Protein AF-A0A7V1QA98-F1 (afdb_monomer_lite)

pLDDT: mean 88.52, std 6.38, range [70.88, 96.62]

Sequence (73 aa):
CPRFPEGVGIAIKIEDGDERRARNLVVLEVLRQLGLLEGAALDKLSAYYSGEVKNHRGMVVGVVRPCFRLEGI

Structure (mmCIF, N/CA/C/O backbone):
data_AF-A0A7V1QA98-F1
#
_entry.id   AF-A0A7V1QA98-F1
#
loop_
_atom_site.group_PDB
_atom_site.id
_atom_site.type_symbol
_atom_site.label_atom_id
_atom_site.label_alt_id
_atom_site.label_comp_id
_atom_site.label_asym_id
_atom_site.label_entity_id
_atom_site.label_seq_id
_atom_site.pdbx_PDB_ins_code
_atom_site.Cartn_x
_atom_site.Cartn_y
_atom_site.Cartn_z
_atom_site.occupancy
_atom_site.B_iso_or_equiv
_atom_site.auth_seq_id
_atom_site.auth_comp_id
_atom_site.auth_asym_id
_atom_site.auth_atom_id
_atom_site.pdbx_PDB_model_num
ATOM 1 N N . CYS A 1 1 ? -12.722 8.710 8.643 1.00 76.75 1 CYS A N 1
ATOM 2 C CA . CYS A 1 1 ? -13.110 7.378 8.132 1.00 76.75 1 CYS A CA 1
ATOM 3 C C . CYS A 1 1 ? -13.903 6.673 9.231 1.00 76.75 1 CYS A C 1
ATOM 5 O O . CYS A 1 1 ? -13.331 6.508 10.300 1.00 76.75 1 CYS A O 1
ATOM 7 N N . PRO A 1 2 ? -15.178 6.289 9.029 1.00 85.56 2 PRO A N 1
ATOM 8 C CA . PRO A 1 2 ? -15.976 5.624 10.069 1.00 85.56 2 PRO A CA 1
ATOM 9 C C . PRO A 1 2 ? -15.386 4.289 10.550 1.00 85.56 2 PRO A C 1
ATOM 11 O O . PRO A 1 2 ? -15.556 3.934 11.709 1.00 85.56 2 PRO A O 1
ATOM 14 N N . ARG A 1 3 ? -14.650 3.580 9.680 1.00 87.62 3 ARG A N 1
ATOM 15 C CA . ARG A 1 3 ? -13.965 2.319 10.012 1.00 87.62 3 ARG A CA 1
ATOM 16 C C . ARG A 1 3 ? -12.805 2.504 11.002 1.00 87.62 3 ARG A C 1
ATOM 18 O O . ARG A 1 3 ? -12.526 1.596 11.771 1.00 87.62 3 ARG A O 1
ATOM 25 N N . PHE A 1 4 ? -12.146 3.666 10.989 1.00 92.06 4 PHE A N 1
ATOM 26 C CA . PHE A 1 4 ? -10.980 3.976 11.827 1.00 92.06 4 PHE A CA 1
ATOM 27 C C . PHE A 1 4 ? -11.130 5.383 12.432 1.00 92.06 4 PHE A C 1
ATOM 29 O O . PHE A 1 4 ? -10.562 6.341 11.895 1.00 92.06 4 PHE A O 1
ATOM 36 N N . PRO A 1 5 ? -11.932 5.543 13.502 1.00 93.31 5 PRO A N 1
ATOM 37 C CA . PRO A 1 5 ? -12.231 6.853 14.090 1.00 93.31 5 PRO A CA 1
ATOM 38 C C . PRO A 1 5 ? -11.004 7.522 14.726 1.00 93.31 5 PRO A C 1
ATOM 40 O O . PRO A 1 5 ? -10.875 8.739 14.652 1.00 93.31 5 PRO A O 1
ATOM 43 N N . GLU A 1 6 ? -10.078 6.729 15.269 1.00 95.56 6 GLU A N 1
ATOM 44 C CA . GLU A 1 6 ? -8.807 7.190 15.854 1.00 95.56 6 GLU A CA 1
ATOM 45 C C . GLU A 1 6 ? -7.634 7.123 14.857 1.00 95.56 6 GLU A C 1
ATOM 47 O O . GLU A 1 6 ? -6.485 7.395 15.197 1.00 95.56 6 GLU A O 1
ATOM 52 N N . GLY A 1 7 ? -7.920 6.783 13.596 1.00 92.06 7 GLY A N 1
ATOM 53 C CA . GLY A 1 7 ? -6.910 6.514 12.577 1.00 92.06 7 GLY A CA 1
ATOM 54 C C . GLY A 1 7 ? -6.408 5.069 12.588 1.00 92.06 7 GLY A C 1
ATOM 55 O O . GLY A 1 7 ? -6.818 4.239 13.397 1.00 92.06 7 GLY A O 1
ATOM 56 N N . VAL A 1 8 ? -5.548 4.751 11.620 1.00 92.00 8 VAL A N 1
ATOM 57 C CA . VAL A 1 8 ? -4.930 3.429 11.469 1.00 92.00 8 VAL A CA 1
ATOM 58 C C . VAL A 1 8 ? -3.446 3.599 11.164 1.00 92.00 8 VAL A C 1
ATOM 60 O O . VAL A 1 8 ? -3.070 4.377 10.287 1.00 92.00 8 VAL A O 1
ATOM 63 N N . GLY A 1 9 ? -2.603 2.883 11.906 1.00 94.12 9 GLY A N 1
ATOM 64 C CA . GLY A 1 9 ? -1.171 2.781 11.643 1.00 94.12 9 GLY A CA 1
ATOM 65 C C . GLY A 1 9 ? -0.871 1.522 10.836 1.00 94.12 9 GLY A C 1
ATOM 66 O O . GLY A 1 9 ? -1.347 0.444 11.181 1.00 94.12 9 GLY A O 1
ATOM 67 N N . ILE A 1 10 ? -0.081 1.649 9.771 1.00 94.25 10 ILE A N 1
ATOM 68 C CA . ILE A 1 10 ? 0.352 0.522 8.938 1.00 94.25 10 ILE A CA 1
ATOM 69 C C . ILE A 1 10 ? 1.880 0.494 8.945 1.00 94.25 10 ILE A C 1
ATOM 71 O O . ILE A 1 10 ? 2.521 1.459 8.530 1.00 94.25 10 ILE A O 1
ATOM 75 N N . ALA A 1 11 ? 2.458 -0.619 9.392 1.00 94.94 11 ALA A N 1
ATOM 76 C CA . ALA A 1 11 ? 3.886 -0.892 9.290 1.00 94.94 11 ALA A CA 1
ATOM 77 C C . ALA A 1 11 ? 4.116 -1.980 8.234 1.00 94.94 11 ALA A C 1
ATOM 79 O O . ALA A 1 11 ? 3.430 -2.999 8.232 1.00 94.94 11 ALA A O 1
ATOM 80 N N . ILE A 1 12 ? 5.072 -1.760 7.329 1.00 92.44 12 ILE A N 1
ATOM 81 C CA . ILE A 1 12 ? 5.396 -2.691 6.241 1.00 92.44 12 ILE A CA 1
ATOM 82 C C . ILE A 1 12 ? 6.887 -2.991 6.294 1.00 92.44 12 ILE A C 1
ATOM 84 O O . ILE A 1 12 ? 7.706 -2.071 6.335 1.00 92.44 12 ILE A O 1
ATOM 88 N N . LYS A 1 13 ? 7.229 -4.278 6.236 1.00 93.19 13 LYS A N 1
ATOM 89 C CA . LYS A 1 13 ? 8.597 -4.757 6.046 1.00 93.19 13 LYS A CA 1
ATOM 90 C C . LYS A 1 13 ? 8.700 -5.450 4.691 1.00 93.19 13 LYS A C 1
ATOM 92 O O . LYS A 1 13 ? 7.874 -6.299 4.370 1.00 93.19 13 LYS A O 1
ATOM 97 N N . ILE A 1 14 ? 9.710 -5.077 3.909 1.00 91.75 14 ILE A N 1
ATOM 98 C CA . ILE A 1 14 ? 10.094 -5.795 2.692 1.00 91.75 14 ILE A CA 1
ATOM 99 C C . ILE A 1 14 ? 11.399 -6.525 2.997 1.00 91.75 14 ILE A C 1
ATOM 101 O O . ILE A 1 14 ? 12.415 -5.879 3.241 1.00 91.75 14 ILE A O 1
ATOM 105 N N . GLU A 1 15 ? 11.350 -7.856 3.029 1.00 92.38 15 GLU A N 1
ATOM 106 C CA . GLU A 1 15 ? 12.481 -8.698 3.451 1.00 92.38 15 GLU A CA 1
ATOM 107 C C . GLU A 1 15 ? 13.684 -8.602 2.510 1.00 92.38 15 GLU A C 1
ATOM 109 O O . GLU A 1 15 ? 14.809 -8.440 2.967 1.00 92.38 15 GLU A O 1
ATOM 114 N N . ASP A 1 16 ? 13.437 -8.648 1.200 1.00 88.50 16 ASP A N 1
ATOM 115 C CA . ASP A 1 16 ? 14.473 -8.641 0.152 1.00 88.50 16 ASP A CA 1
ATOM 116 C C . ASP A 1 16 ? 15.023 -7.227 -0.141 1.00 88.50 16 ASP A C 1
ATOM 118 O O . ASP A 1 16 ? 15.822 -7.013 -1.049 1.00 88.50 16 ASP A O 1
ATOM 122 N N . GLY A 1 17 ? 14.566 -6.228 0.624 1.00 84.56 17 GLY A N 1
ATOM 123 C CA . GLY A 1 17 ? 14.750 -4.818 0.304 1.00 84.56 17 GLY A CA 1
ATOM 124 C C . GLY A 1 17 ? 13.858 -4.354 -0.852 1.00 84.56 17 GLY A C 1
ATOM 125 O O . GLY A 1 17 ? 13.245 -5.138 -1.575 1.00 84.56 17 GLY A O 1
ATOM 126 N N . ASP A 1 18 ? 13.733 -3.037 -1.007 1.00 82.00 18 ASP A N 1
ATOM 127 C CA . ASP A 1 18 ? 13.020 -2.460 -2.143 1.00 82.00 18 ASP A CA 1
ATOM 128 C C . ASP A 1 18 ? 13.597 -1.109 -2.540 1.00 82.00 18 ASP A C 1
ATOM 130 O O . ASP A 1 18 ? 13.730 -0.211 -1.709 1.00 82.00 18 ASP A O 1
ATOM 134 N N . GLU A 1 19 ? 13.855 -0.939 -3.834 1.00 70.88 19 GLU A N 1
ATOM 135 C CA . GLU A 1 19 ? 14.181 0.370 -4.392 1.00 70.88 19 GLU A CA 1
ATOM 136 C C . GLU A 1 19 ? 12.928 1.067 -4.935 1.00 70.88 19 GLU A C 1
ATOM 138 O O . GLU A 1 19 ? 12.719 2.247 -4.645 1.00 70.88 19 GLU A O 1
ATOM 143 N N . ARG A 1 20 ? 12.080 0.365 -5.710 1.00 73.31 20 ARG A N 1
ATOM 144 C CA . ARG A 1 20 ? 10.856 0.919 -6.348 1.00 73.31 20 ARG A CA 1
ATOM 145 C C . ARG A 1 20 ? 9.799 -0.120 -6.752 1.00 73.31 20 ARG A C 1
ATOM 147 O O . ARG A 1 20 ? 8.791 0.250 -7.354 1.00 73.31 20 ARG A O 1
ATOM 154 N N . ARG A 1 21 ? 10.037 -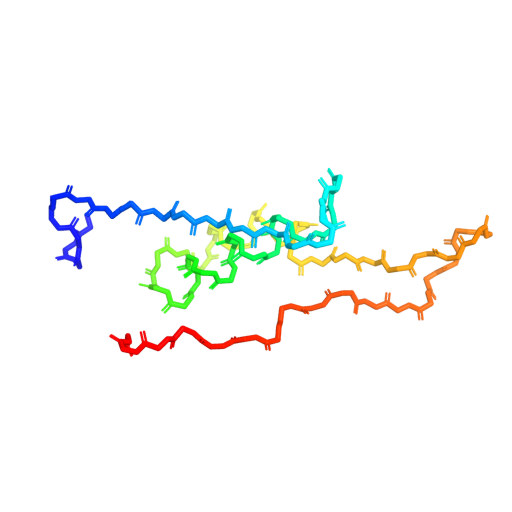1.409 -6.522 1.00 78.75 21 ARG A N 1
ATOM 155 C CA . ARG A 1 21 ? 9.308 -2.513 -7.158 1.00 78.75 21 ARG A CA 1
ATOM 156 C C . ARG A 1 21 ? 8.162 -3.037 -6.298 1.00 78.75 21 ARG A C 1
ATOM 158 O O . ARG A 1 21 ? 7.126 -3.378 -6.853 1.00 78.75 21 ARG A O 1
ATOM 165 N N . ALA A 1 22 ? 8.341 -3.107 -4.980 1.00 86.62 22 ALA A N 1
ATOM 166 C CA . ALA A 1 22 ? 7.408 -3.777 -4.072 1.00 86.62 22 ALA A CA 1
ATOM 167 C C . ALA A 1 22 ? 6.603 -2.802 -3.202 1.00 86.62 22 ALA A C 1
ATOM 169 O O . ALA A 1 22 ? 5.392 -2.967 -3.063 1.00 86.62 22 ALA A O 1
ATOM 170 N N . ARG A 1 23 ? 7.232 -1.760 -2.644 1.00 89.62 23 ARG A N 1
ATOM 171 C CA . ARG A 1 23 ? 6.643 -0.911 -1.596 1.00 89.62 23 ARG A CA 1
ATOM 172 C C . ARG A 1 23 ? 5.324 -0.282 -2.021 1.00 89.62 23 ARG A C 1
ATOM 174 O O . ARG A 1 23 ? 4.344 -0.378 -1.290 1.00 89.62 23 ARG A O 1
ATOM 181 N N . ASN A 1 24 ? 5.286 0.341 -3.199 1.00 89.69 24 ASN A N 1
ATOM 182 C CA . ASN A 1 24 ? 4.078 1.023 -3.667 1.00 89.69 24 ASN A CA 1
ATOM 183 C C . ASN A 1 24 ? 2.937 0.027 -3.910 1.00 89.69 24 ASN A C 1
ATOM 185 O O . ASN A 1 24 ? 1.816 0.275 -3.478 1.00 89.69 24 ASN A O 1
ATOM 189 N N . LEU A 1 25 ? 3.235 -1.121 -4.526 1.00 89.69 25 LEU A N 1
ATOM 190 C CA . LEU A 1 25 ? 2.247 -2.175 -4.762 1.00 89.69 25 LEU A CA 1
ATOM 191 C C . LEU A 1 25 ? 1.657 -2.702 -3.453 1.00 89.69 25 LEU A C 1
ATOM 193 O O . LEU A 1 25 ? 0.440 -2.829 -3.342 1.00 89.69 25 LEU A O 1
ATOM 197 N N . VAL A 1 26 ? 2.502 -2.969 -2.453 1.00 92.31 26 VAL A N 1
ATOM 198 C CA . VAL A 1 26 ? 2.051 -3.469 -1.147 1.00 92.31 26 VAL A CA 1
ATOM 199 C C . VAL A 1 26 ? 1.189 -2.427 -0.435 1.00 92.31 26 V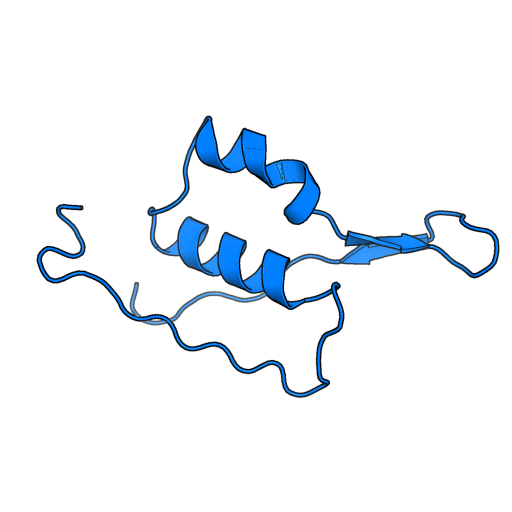AL A C 1
ATOM 201 O O . VAL A 1 26 ? 0.099 -2.763 0.014 1.00 92.31 26 VAL A O 1
ATOM 204 N N . VAL A 1 27 ? 1.620 -1.161 -0.379 1.00 92.81 27 VAL A N 1
ATOM 205 C CA . VAL A 1 27 ? 0.844 -0.081 0.260 1.00 92.81 27 VAL A CA 1
ATOM 206 C C . VAL A 1 27 ? -0.531 0.068 -0.390 1.00 92.81 27 VAL A C 1
ATOM 208 O O . VAL A 1 27 ? -1.540 0.115 0.313 1.00 92.81 27 VAL A O 1
ATOM 211 N N . LEU A 1 28 ? -0.590 0.129 -1.721 1.00 92.31 28 LEU A N 1
ATOM 212 C CA . LEU A 1 28 ? -1.852 0.335 -2.427 1.00 92.31 28 LEU A CA 1
ATOM 213 C C . LEU A 1 28 ? -2.787 -0.869 -2.274 1.00 92.31 28 LEU A C 1
ATOM 215 O O . LEU A 1 28 ? -3.983 -0.672 -2.077 1.00 92.31 28 LEU A O 1
ATOM 219 N N . GLU A 1 29 ? -2.259 -2.095 -2.294 1.00 93.62 29 GLU A N 1
ATOM 220 C CA . GLU A 1 29 ? -3.058 -3.299 -2.049 1.00 93.62 29 GLU A CA 1
ATOM 221 C C . GLU A 1 29 ? -3.594 -3.349 -0.614 1.00 93.62 29 GLU A C 1
ATOM 223 O O . GLU A 1 29 ? -4.771 -3.654 -0.431 1.00 93.62 29 GLU A O 1
ATOM 228 N N . VAL A 1 30 ? -2.792 -2.986 0.395 1.00 94.75 30 VAL A N 1
ATOM 229 C CA . VAL A 1 30 ? -3.259 -2.887 1.789 1.00 94.75 30 VAL A CA 1
ATOM 230 C C . VAL A 1 30 ? -4.412 -1.888 1.895 1.00 94.75 30 VAL A C 1
ATOM 232 O O . VAL A 1 30 ? -5.474 -2.223 2.418 1.00 94.75 30 VAL A O 1
ATOM 235 N N . LEU A 1 31 ? -4.247 -0.677 1.354 1.00 93.06 31 LEU A N 1
ATOM 236 C CA . LEU A 1 31 ? -5.289 0.353 1.404 1.00 93.06 31 LEU A CA 1
ATOM 237 C C . LEU A 1 31 ? -6.556 -0.070 0.650 1.00 93.06 31 LEU A C 1
ATOM 239 O O . LEU A 1 31 ? -7.663 0.185 1.127 1.00 93.06 31 LEU A O 1
ATOM 243 N N . ARG A 1 32 ? -6.403 -0.748 -0.493 1.00 92.12 32 ARG A N 1
ATOM 244 C CA . ARG A 1 32 ? -7.519 -1.294 -1.273 1.00 92.12 32 ARG A CA 1
ATOM 245 C C . ARG A 1 32 ? -8.269 -2.374 -0.490 1.00 92.12 32 ARG A C 1
ATOM 247 O O . ARG A 1 32 ? -9.492 -2.329 -0.430 1.00 92.12 32 ARG A O 1
ATOM 254 N N . GLN A 1 33 ? -7.567 -3.323 0.136 1.00 93.50 33 GLN A N 1
ATOM 255 C CA . GLN A 1 33 ? -8.196 -4.384 0.936 1.00 93.50 33 GLN A CA 1
ATOM 256 C C . GLN A 1 33 ? -8.881 -3.843 2.201 1.00 93.50 33 GLN A C 1
ATOM 258 O O . GLN A 1 33 ? -9.907 -4.376 2.612 1.00 93.50 33 GLN A O 1
ATOM 263 N N . LEU A 1 34 ? -8.374 -2.750 2.782 1.00 92.88 34 LEU A N 1
ATOM 264 C CA . LEU A 1 34 ? -9.012 -2.059 3.909 1.00 92.88 34 LEU A CA 1
ATOM 265 C C . LEU A 1 34 ? -10.228 -1.201 3.506 1.00 92.88 34 LEU A C 1
ATOM 267 O O . LEU A 1 34 ? -10.907 -0.672 4.391 1.00 92.88 34 LEU A O 1
ATOM 271 N N . GLY A 1 35 ? -10.516 -1.051 2.208 1.00 90.94 35 GLY A N 1
ATOM 272 C CA . GLY A 1 35 ? -11.573 -0.161 1.708 1.00 90.94 35 GLY A CA 1
ATOM 273 C C . GLY A 1 35 ? -11.245 1.325 1.902 1.00 90.94 35 GLY A C 1
ATOM 274 O O . GLY A 1 35 ? -12.135 2.160 2.031 1.00 90.94 35 GLY A O 1
ATOM 275 N N . LEU A 1 36 ? -9.956 1.666 2.005 1.00 90.75 36 LEU A N 1
ATOM 276 C CA . LEU A 1 36 ? -9.470 3.040 2.183 1.00 90.75 36 LEU A CA 1
ATOM 277 C C . LEU A 1 36 ? -9.053 3.696 0.864 1.00 90.75 36 LEU A C 1
ATOM 279 O O . LEU A 1 36 ? -8.821 4.904 0.829 1.00 90.75 36 LEU A O 1
ATOM 283 N N . LEU A 1 37 ? -8.947 2.907 -0.206 1.00 88.31 37 LEU A N 1
ATOM 284 C CA . LEU A 1 37 ? -8.591 3.365 -1.541 1.00 88.31 37 LEU A CA 1
ATOM 285 C C . LEU A 1 37 ? -9.540 2.750 -2.574 1.00 88.31 37 LEU A C 1
ATOM 287 O O . LEU A 1 37 ? -9.426 1.570 -2.902 1.00 88.31 37 LEU A O 1
ATOM 291 N N . GLU A 1 38 ? -10.460 3.565 -3.094 1.00 82.12 38 GLU A N 1
ATOM 292 C CA . GLU A 1 38 ? -11.507 3.142 -4.032 1.00 82.12 38 GLU A CA 1
ATOM 293 C C . GLU A 1 38 ? -11.735 4.173 -5.152 1.00 82.12 38 GLU A C 1
ATOM 295 O O . GLU A 1 38 ? -11.379 5.352 -5.035 1.00 82.12 38 GLU A O 1
ATOM 300 N N . GLY A 1 39 ? -12.342 3.714 -6.252 1.00 81.69 39 GLY A N 1
ATOM 301 C CA . GLY A 1 39 ? -12.794 4.542 -7.374 1.00 81.69 39 GLY A CA 1
ATOM 302 C C . GLY A 1 39 ? -11.711 5.458 -7.951 1.00 81.69 39 GLY A C 1
ATOM 303 O O . GLY A 1 39 ? -10.575 5.047 -8.180 1.00 81.69 39 GLY A O 1
ATOM 304 N N . ALA A 1 40 ? -12.053 6.736 -8.124 1.00 80.88 40 ALA A N 1
ATOM 305 C CA . ALA A 1 40 ? -11.191 7.728 -8.767 1.00 80.88 40 ALA A CA 1
ATOM 306 C C . ALA A 1 40 ? -9.832 7.945 -8.068 1.00 80.88 40 ALA A C 1
ATOM 308 O O . ALA A 1 40 ? -8.896 8.455 -8.686 1.00 80.88 40 ALA A O 1
ATOM 309 N N . ALA A 1 41 ? -9.703 7.601 -6.781 1.00 83.31 41 ALA A N 1
ATOM 310 C CA . ALA A 1 41 ? -8.423 7.672 -6.078 1.00 83.31 41 ALA A CA 1
ATOM 311 C C . ALA A 1 41 ? -7.486 6.525 -6.489 1.00 83.31 41 ALA A C 1
ATOM 313 O O . ALA A 1 41 ? -6.286 6.746 -6.655 1.00 83.31 41 ALA A O 1
ATOM 314 N N . LEU A 1 42 ? -8.038 5.327 -6.707 1.00 80.38 42 LEU A N 1
ATOM 315 C CA . LEU A 1 42 ? -7.291 4.180 -7.218 1.00 80.38 42 LEU A CA 1
ATOM 316 C C . LEU A 1 42 ? -6.834 4.429 -8.661 1.00 80.38 42 LEU A C 1
ATOM 318 O O . LEU A 1 42 ? -5.674 4.182 -8.983 1.00 80.38 42 LEU A O 1
ATOM 322 N N . ASP A 1 43 ? -7.698 5.007 -9.499 1.00 84.44 43 ASP A N 1
ATOM 323 C CA . ASP A 1 43 ? -7.381 5.295 -10.904 1.00 84.44 43 ASP A CA 1
ATOM 324 C C . ASP A 1 43 ? -6.191 6.250 -11.049 1.00 84.44 43 ASP A C 1
ATOM 326 O O . ASP A 1 43 ? -5.288 6.016 -11.856 1.00 84.44 43 ASP A O 1
ATOM 330 N N . LYS A 1 44 ? -6.128 7.288 -10.204 1.00 87.19 44 LYS A N 1
ATOM 331 C CA . LYS A 1 44 ? -4.999 8.235 -10.155 1.00 87.19 44 LYS A CA 1
ATOM 332 C C . LYS A 1 44 ? -3.676 7.578 -9.757 1.00 87.19 44 LYS A C 1
ATOM 334 O O . LYS A 1 44 ? -2.616 8.110 -10.075 1.00 87.19 44 LYS A O 1
ATOM 339 N N . LEU A 1 45 ? -3.734 6.447 -9.057 1.00 87.06 45 LEU A N 1
ATOM 340 C CA . LEU A 1 45 ? -2.569 5.711 -8.568 1.00 87.06 45 LEU A CA 1
ATOM 341 C C . LEU A 1 45 ? -2.296 4.433 -9.372 1.00 87.06 45 LEU A C 1
ATOM 343 O O . LEU A 1 45 ? -1.351 3.712 -9.059 1.00 87.06 45 LEU A O 1
ATOM 347 N N . SER A 1 46 ? -3.063 4.177 -10.435 1.00 80.81 46 SER A N 1
ATOM 348 C CA . SER A 1 46 ? -2.948 2.986 -11.288 1.00 80.81 46 SER A CA 1
ATOM 349 C C . SER A 1 46 ? -1.533 2.770 -11.836 1.00 80.81 46 SER A C 1
ATOM 351 O O . SER A 1 46 ? -1.054 1.639 -11.857 1.00 80.81 46 SER A O 1
ATOM 353 N N . ALA A 1 47 ? -0.812 3.847 -12.164 1.00 82.62 47 ALA A N 1
ATOM 354 C CA . ALA A 1 47 ? 0.581 3.796 -12.618 1.00 82.62 47 ALA A CA 1
ATOM 355 C C . ALA A 1 47 ? 1.549 3.189 -11.581 1.00 82.62 47 ALA A C 1
ATOM 357 O O . ALA A 1 47 ? 2.593 2.650 -11.941 1.00 82.62 47 ALA A O 1
ATOM 358 N N . TYR A 1 48 ? 1.204 3.255 -10.294 1.00 82.44 48 TYR A N 1
ATOM 359 C CA . TYR A 1 48 ? 1.960 2.646 -9.198 1.00 82.44 48 TYR A CA 1
ATOM 360 C C . TYR A 1 48 ? 1.468 1.231 -8.849 1.00 82.44 48 TYR A C 1
ATOM 362 O O . TYR A 1 48 ? 2.109 0.547 -8.053 1.00 82.44 48 TYR A O 1
ATOM 370 N N . TYR A 1 49 ? 0.357 0.791 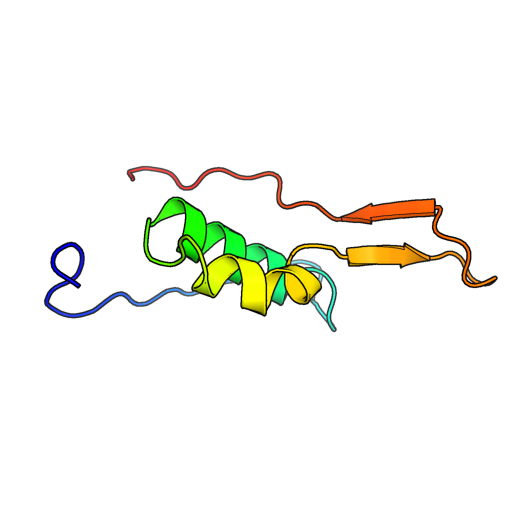-9.456 1.00 77.38 49 TYR A N 1
ATOM 371 C CA . TYR A 1 49 ? -0.247 -0.534 -9.287 1.00 77.38 49 TYR A CA 1
ATOM 372 C C . TYR A 1 49 ? 0.208 -1.554 -10.348 1.00 77.38 49 TYR A C 1
ATOM 374 O O . TYR A 1 49 ? -0.222 -2.708 -10.340 1.00 77.38 49 TYR A O 1
ATOM 382 N N . SER A 1 50 ? 1.107 -1.163 -11.257 1.00 71.81 50 SER A N 1
ATOM 383 C CA . SER A 1 50 ? 1.675 -2.045 -12.278 1.00 71.81 50 SER A CA 1
ATOM 384 C C . SER A 1 50 ? 3.185 -1.852 -12.406 1.00 71.81 50 SER A C 1
ATOM 386 O O . SER A 1 50 ? 3.652 -0.841 -12.928 1.00 71.81 50 SER A O 1
ATOM 388 N N . GLY A 1 51 ? 3.960 -2.843 -11.964 1.00 78.88 51 GLY A N 1
ATOM 389 C CA . GLY A 1 51 ? 5.400 -2.895 -12.208 1.00 78.88 51 GLY A CA 1
ATOM 390 C C . GLY A 1 51 ? 5.691 -3.754 -13.430 1.00 78.88 51 GLY A C 1
ATOM 391 O O . GLY A 1 51 ? 5.872 -4.964 -13.285 1.00 78.88 51 GLY A O 1
ATOM 392 N N . GLU A 1 52 ? 5.714 -3.165 -14.628 1.00 87.38 52 GLU A N 1
ATOM 393 C CA . GLU A 1 52 ? 6.238 -3.872 -15.802 1.00 87.38 52 GLU A CA 1
ATOM 394 C C . GLU A 1 52 ? 7.657 -4.360 -15.505 1.00 87.38 52 GLU A C 1
ATOM 396 O O . GLU A 1 52 ? 8.526 -3.601 -15.070 1.00 87.38 52 GLU A O 1
ATOM 401 N N . VAL A 1 53 ? 7.906 -5.638 -15.760 1.00 88.62 53 VAL A N 1
ATOM 402 C CA . VAL A 1 53 ? 9.250 -6.196 -15.707 1.00 88.62 53 VAL A CA 1
ATOM 403 C C . VAL A 1 53 ? 9.839 -6.066 -17.093 1.00 88.62 53 VAL A C 1
ATOM 405 O O . VAL A 1 53 ? 9.358 -6.701 -18.029 1.00 88.62 53 VAL A O 1
ATOM 408 N N . LYS A 1 54 ? 10.876 -5.241 -17.226 1.00 92.00 54 LYS A N 1
ATOM 409 C CA . LYS A 1 54 ? 11.606 -5.064 -18.480 1.00 92.00 54 LYS A CA 1
ATOM 410 C C . LYS A 1 54 ? 12.925 -5.815 -18.422 1.00 92.00 54 LYS A C 1
ATOM 412 O O . LYS A 1 54 ? 13.584 -5.840 -17.385 1.00 92.00 54 LYS A O 1
ATOM 417 N N . ASN A 1 55 ? 13.306 -6.442 -19.528 1.00 94.19 55 ASN A N 1
ATOM 418 C CA . ASN A 1 55 ? 14.652 -6.989 -19.670 1.00 94.19 55 ASN A CA 1
ATOM 419 C C . ASN A 1 55 ? 15.670 -5.865 -19.953 1.00 94.19 55 ASN A C 1
ATOM 421 O O . ASN A 1 55 ? 15.303 -4.706 -20.136 1.00 94.19 55 ASN A O 1
ATOM 425 N N . HIS A 1 56 ? 16.953 -6.219 -20.066 1.00 93.75 56 HIS A N 1
ATOM 426 C CA . HIS A 1 56 ? 18.036 -5.272 -20.375 1.00 93.75 56 HIS A CA 1
ATOM 427 C C . HIS A 1 56 ? 17.864 -4.521 -21.708 1.00 93.75 56 HIS A C 1
ATOM 429 O O . HIS A 1 56 ? 18.467 -3.474 -21.907 1.00 93.75 56 HIS A O 1
ATOM 435 N N . ARG A 1 57 ? 17.032 -5.033 -22.624 1.00 95.75 57 ARG A N 1
ATOM 436 C CA . ARG A 1 57 ? 16.693 -4.380 -23.898 1.00 95.75 57 ARG A CA 1
ATOM 437 C C . ARG A 1 57 ? 15.463 -3.469 -23.789 1.00 95.75 57 ARG A C 1
ATOM 4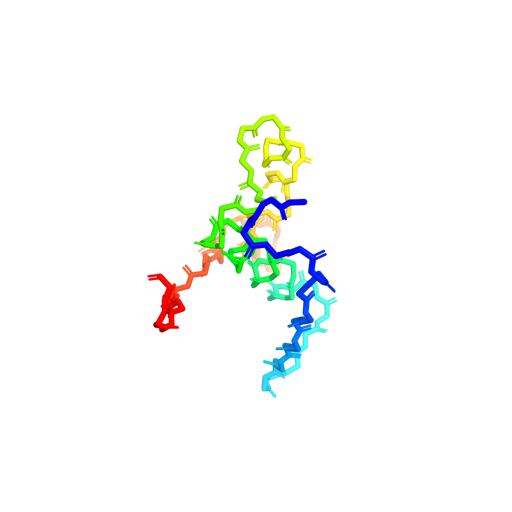39 O O . ARG A 1 57 ? 14.994 -2.972 -24.806 1.00 95.75 57 ARG A O 1
ATOM 446 N N . GLY A 1 58 ? 14.905 -3.293 -22.591 1.00 93.62 58 GLY A N 1
ATOM 447 C CA . GLY A 1 58 ? 13.698 -2.503 -22.348 1.00 93.62 58 GLY A CA 1
ATOM 448 C C . GLY A 1 58 ? 12.391 -3.189 -22.759 1.00 93.62 58 GLY A C 1
ATOM 449 O O . GLY A 1 58 ? 11.334 -2.569 -22.659 1.00 93.62 58 GLY A O 1
ATOM 450 N N . MET A 1 59 ? 12.425 -4.452 -23.200 1.00 96.62 59 MET A N 1
ATOM 451 C CA . MET A 1 59 ? 11.213 -5.182 -23.585 1.00 96.62 59 MET A CA 1
ATOM 452 C C . MET A 1 59 ? 10.481 -5.682 -22.346 1.00 96.62 59 MET A C 1
ATOM 454 O O . MET A 1 59 ? 11.113 -6.243 -21.448 1.00 96.62 59 MET A O 1
ATOM 458 N N . VAL A 1 60 ? 9.158 -5.522 -22.320 1.00 94.62 60 VAL A N 1
ATOM 459 C CA . VAL A 1 60 ? 8.309 -6.064 -21.255 1.00 94.62 60 VAL A CA 1
ATOM 460 C C . VAL A 1 60 ? 8.317 -7.590 -21.343 1.00 94.62 60 VAL A C 1
ATOM 462 O O . VAL A 1 60 ? 7.943 -8.168 -22.358 1.00 94.62 60 VAL A O 1
ATOM 465 N N . VAL A 1 61 ? 8.765 -8.236 -20.271 1.00 95.38 61 VAL A N 1
ATOM 466 C CA . VAL A 1 61 ? 8.852 -9.698 -20.124 1.00 95.38 61 VAL A CA 1
ATOM 467 C C . VAL A 1 61 ? 7.978 -10.225 -18.984 1.00 95.38 61 VAL A C 1
ATOM 469 O O . VAL A 1 61 ? 7.944 -11.425 -18.735 1.00 95.38 61 VAL A O 1
ATOM 472 N N . GLY A 1 62 ? 7.265 -9.348 -18.277 1.00 92.62 62 GLY A N 1
ATOM 473 C CA . GLY A 1 62 ? 6.370 -9.742 -17.196 1.00 92.62 62 GLY A CA 1
ATOM 474 C C . GLY A 1 62 ? 5.747 -8.552 -16.480 1.00 92.62 62 GLY A C 1
ATOM 475 O O . GLY A 1 62 ? 5.981 -7.398 -16.837 1.00 92.62 62 GLY A O 1
ATOM 476 N N . VAL A 1 63 ? 4.957 -8.843 -15.446 1.00 89.56 63 VAL A N 1
ATOM 477 C CA . VAL A 1 63 ? 4.289 -7.841 -14.605 1.00 89.56 63 VAL A CA 1
ATOM 478 C C . VAL A 1 63 ? 4.337 -8.300 -13.153 1.00 89.56 63 VAL A C 1
ATOM 480 O O . VAL A 1 63 ? 3.989 -9.444 -12.857 1.00 89.56 63 VAL A O 1
ATOM 483 N N . VAL A 1 64 ? 4.739 -7.407 -12.251 1.00 87.75 64 VAL A N 1
ATOM 484 C CA . VAL A 1 64 ? 4.652 -7.621 -10.801 1.00 87.75 64 VAL A CA 1
ATOM 485 C C . VAL A 1 64 ? 3.229 -7.324 -10.336 1.00 87.75 64 VAL A C 1
ATOM 487 O O . VAL A 1 64 ? 2.666 -6.285 -10.684 1.00 87.75 64 VAL A O 1
ATOM 490 N N . ARG A 1 65 ? 2.652 -8.235 -9.547 1.00 88.50 65 ARG A N 1
ATOM 491 C CA . ARG A 1 65 ? 1.330 -8.085 -8.928 1.00 88.50 65 ARG A CA 1
ATOM 492 C C . ARG A 1 65 ? 1.404 -8.458 -7.448 1.00 88.50 65 ARG A C 1
ATOM 494 O O . ARG A 1 65 ? 2.154 -9.377 -7.116 1.00 88.50 65 ARG A O 1
ATOM 501 N N . PRO A 1 66 ? 0.638 -7.791 -6.570 1.00 89.88 66 PRO A N 1
ATOM 502 C CA . PRO A 1 66 ? 0.514 -8.230 -5.190 1.00 89.88 66 PRO A CA 1
ATOM 503 C C . PRO A 1 66 ? -0.189 -9.596 -5.144 1.00 89.88 66 PRO A C 1
ATOM 505 O O . PRO A 1 66 ? -1.142 -9.840 -5.883 1.00 89.88 66 PRO A O 1
ATOM 508 N N . CYS A 1 67 ? 0.288 -10.494 -4.284 1.00 92.56 67 CYS A N 1
ATOM 509 C CA . CYS A 1 67 ? -0.209 -11.867 -4.165 1.00 92.56 67 CYS A CA 1
ATOM 510 C C . CYS A 1 67 ? -0.490 -12.262 -2.707 1.00 92.56 67 CYS A C 1
ATOM 512 O O . CYS A 1 67 ? -0.110 -13.339 -2.259 1.00 92.56 67 CYS A O 1
ATOM 514 N N . PHE A 1 68 ? -1.154 -11.385 -1.952 1.00 93.62 68 PHE A N 1
ATOM 515 C CA . PHE A 1 68 ? -1.484 -11.627 -0.546 1.00 93.62 68 PHE A CA 1
ATOM 516 C C . PHE A 1 68 ? -2.914 -11.196 -0.209 1.00 93.62 68 PHE A C 1
ATOM 518 O O . PHE A 1 68 ? -3.540 -10.406 -0.922 1.00 93.62 68 PHE A O 1
ATOM 525 N N . ARG A 1 69 ? -3.419 -11.706 0.914 1.00 96.44 69 ARG A N 1
ATOM 526 C CA . ARG A 1 69 ? -4.645 -11.256 1.574 1.00 96.44 69 ARG A CA 1
ATOM 527 C C . ARG A 1 69 ? -4.303 -10.874 3.006 1.00 96.44 69 ARG A C 1
ATOM 529 O O . ARG A 1 69 ? -3.547 -11.589 3.653 1.00 96.44 69 ARG A O 1
ATOM 536 N N . LEU A 1 70 ? -4.839 -9.755 3.472 1.00 95.69 70 LEU A N 1
ATOM 537 C CA . LEU A 1 70 ? -4.798 -9.411 4.884 1.00 95.69 70 LEU A CA 1
ATOM 538 C C . LEU A 1 70 ? -5.713 -10.359 5.662 1.00 95.69 70 LEU A C 1
ATOM 540 O O . LEU A 1 70 ? -6.786 -10.740 5.191 1.00 95.69 70 LEU A O 1
ATOM 544 N N . GLU A 1 71 ? -5.274 -10.723 6.856 1.00 94.81 71 GLU A N 1
ATOM 545 C CA . GLU A 1 71 ? -6.026 -11.566 7.776 1.00 94.81 71 GLU A CA 1
ATOM 546 C C . GLU A 1 71 ? -6.874 -10.698 8.716 1.00 94.81 71 GLU A C 1
ATOM 548 O O . GLU A 1 71 ? -6.462 -9.605 9.105 1.00 94.81 71 GLU A O 1
ATOM 553 N N . GLY A 1 72 ? -8.059 -11.189 9.092 1.00 84.69 72 GLY A N 1
ATOM 554 C CA . GLY A 1 72 ? -8.9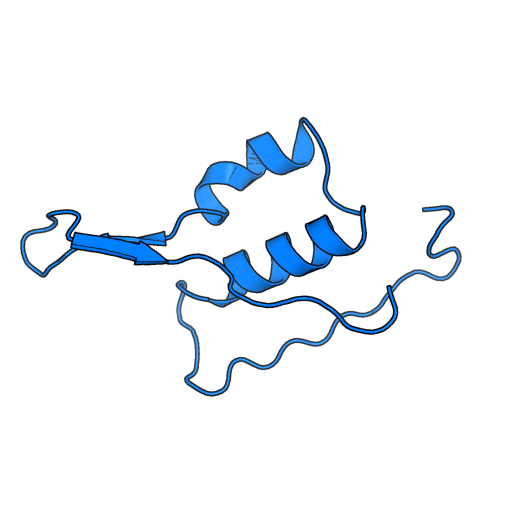06 -10.553 10.111 1.00 84.69 72 GLY A CA 1
ATOM 555 C C . GLY A 1 72 ? -9.611 -9.257 9.692 1.00 84.69 72 GLY A C 1
ATOM 556 O O . GLY A 1 72 ? -9.981 -8.470 10.564 1.00 84.69 72 GLY A O 1
ATOM 557 N N . ILE A 1 73 ? -9.796 -9.025 8.389 1.00 73.75 73 ILE A N 1
ATOM 558 C CA . ILE A 1 73 ? -10.508 -7.859 7.830 1.00 73.75 73 ILE A CA 1
ATOM 559 C C . ILE A 1 73 ? -11.794 -8.206 7.094 1.00 73.75 73 ILE A C 1
ATOM 561 O O . ILE A 1 73 ? -11.932 -9.360 6.630 1.00 73.75 73 ILE A O 1
#

Foldseek 3Di:
DVVCPPDDDDDDDDPVDDDQAPPLLVVLVVCVLVVNADDPRCVVCVVSQWDFDADPVRDGPDIDHDDDHDPPD

Radius of gyration: 14.43 Å; cha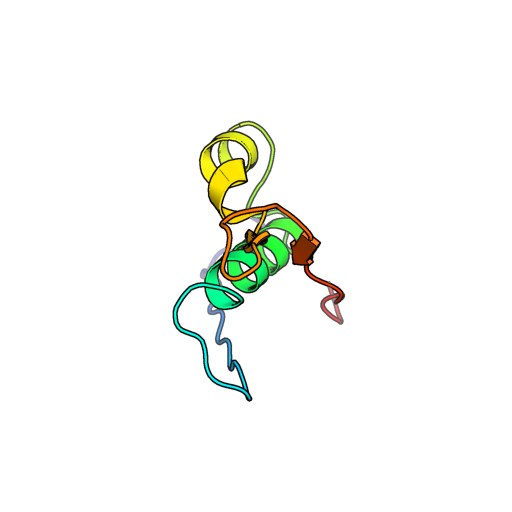ins: 1; bounding box: 34×20×40 Å

Secondary structure (DSSP, 8-state):
-TT-TT--------TT--SSSSHHHHHHHHHHHTT-S-THHHHHTGGGS-EEEE-TTS-EEEEE------S--